Protein AF-A0A972TJ44-F1 (afdb_monomer)

Mean predicted aligned error: 7.17 Å

Solvent-accessible surface area (backbone atoms only — not comparable to full-atom values): 4688 Å² total; per-residue (Å²): 140,91,85,86,67,69,68,68,52,52,57,49,36,54,50,49,41,50,53,42,56,63,47,49,56,60,50,50,52,53,49,48,54,47,47,41,53,74,68,30,70,94,44,88,73,55,72,69,55,48,54,51,45,54,54,48,48,54,50,52,52,51,50,55,48,50,45,53,51,53,43,47,56,50,52,50,71,70,65,81,112

Nearest PDB structures (foldseek):
  7zch-assembly1_A  TM=8.212E-01  e=3.480E+00  Homo sapiens
  4afl-assembly2_B  TM=7.517E-01  e=4.492E+00  Ho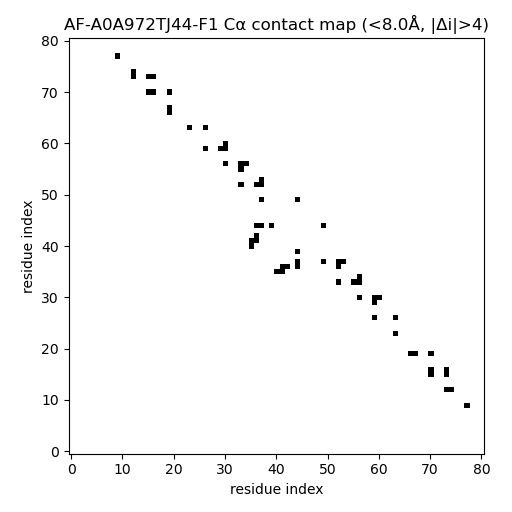mo sapiens
  5f4y-assembly1_A  TM=8.060E-01  e=8.504E+00  Homo sapiens
  5mto-assembly1_A  TM=5.470E-01  e=4.788E+00  Homo sapiens

Structure (mmCIF, N/CA/C/O backbone):
data_AF-A0A972TJ44-F1
#
_entry.id   AF-A0A972TJ44-F1
#
loop_
_atom_site.group_PDB
_atom_site.id
_atom_site.type_symbol
_atom_site.label_atom_id
_atom_site.label_alt_id
_atom_site.label_comp_id
_atom_site.label_asym_id
_atom_site.label_entity_id
_atom_site.label_seq_id
_atom_site.pdbx_PDB_ins_code
_atom_site.Cartn_x
_atom_site.Cartn_y
_atom_site.Cartn_z
_atom_site.occupancy
_atom_site.B_iso_or_equiv
_atom_site.auth_seq_id
_atom_site.auth_comp_id
_atom_site.auth_asym_id
_atom_site.auth_atom_id
_atom_site.pdbx_PDB_model_num
ATOM 1 N N . MET A 1 1 ? 32.778 -3.983 -35.803 1.00 45.78 1 MET A N 1
ATOM 2 C CA . MET A 1 1 ? 32.391 -4.933 -34.737 1.00 45.78 1 MET A CA 1
ATOM 3 C C . MET A 1 1 ? 31.388 -4.233 -33.835 1.00 45.78 1 MET A C 1
ATOM 5 O O . MET A 1 1 ? 31.813 -3.389 -33.070 1.00 45.78 1 MET A O 1
ATOM 9 N N . GLU A 1 2 ? 30.084 -4.516 -33.928 1.00 49.19 2 GLU A N 1
ATOM 10 C CA . GLU A 1 2 ? 29.110 -3.934 -32.981 1.00 49.19 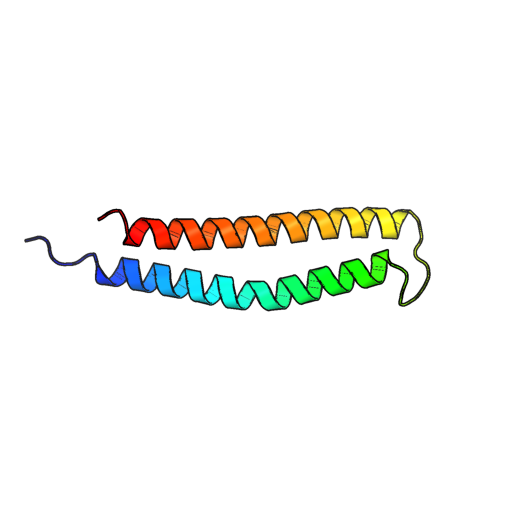2 GLU A CA 1
ATOM 11 C C . GLU A 1 2 ? 27.832 -4.786 -32.868 1.00 49.19 2 GLU A C 1
ATOM 13 O O . GLU A 1 2 ? 26.721 -4.388 -33.200 1.00 49.19 2 GLU A O 1
ATOM 18 N N . LYS A 1 3 ? 27.986 -6.039 -32.435 1.00 49.06 3 LYS A N 1
ATOM 19 C CA . LYS A 1 3 ? 26.850 -6.919 -32.124 1.00 49.06 3 LYS A CA 1
ATOM 20 C C . LYS A 1 3 ? 27.107 -7.623 -30.800 1.00 49.06 3 LYS A C 1
ATOM 22 O O . LYS A 1 3 ? 27.480 -8.789 -30.821 1.00 49.06 3 LYS A O 1
ATOM 27 N N . LYS A 1 4 ? 26.961 -6.943 -29.651 1.00 48.00 4 LYS A N 1
ATOM 28 C CA . LYS A 1 4 ? 26.998 -7.659 -28.355 1.00 48.00 4 LYS A CA 1
ATOM 29 C C . LYS A 1 4 ? 26.279 -7.060 -27.135 1.00 48.00 4 LYS A C 1
ATOM 31 O O . LYS A 1 4 ? 26.343 -7.696 -26.096 1.00 48.00 4 LYS A O 1
ATOM 36 N N . ASN A 1 5 ? 25.502 -5.972 -27.245 1.00 51.72 5 ASN A N 1
ATOM 37 C CA . ASN A 1 5 ? 24.810 -5.396 -26.068 1.00 51.72 5 ASN A CA 1
ATOM 38 C C . ASN A 1 5 ? 23.264 -5.434 -26.077 1.00 51.72 5 ASN A C 1
ATOM 40 O O . ASN A 1 5 ? 22.658 -5.061 -25.081 1.00 51.72 5 ASN A O 1
ATOM 44 N N . LYS A 1 6 ? 22.593 -5.947 -27.126 1.00 54.88 6 LYS A N 1
ATOM 45 C CA . LYS A 1 6 ? 21.106 -5.954 -27.191 1.00 54.88 6 LYS A CA 1
ATOM 46 C C . LYS A 1 6 ? 20.417 -7.046 -26.348 1.00 54.88 6 LYS A C 1
ATOM 48 O O . LYS A 1 6 ? 19.336 -6.816 -25.825 1.00 54.88 6 LYS A O 1
ATOM 53 N N . LYS A 1 7 ? 21.029 -8.229 -26.191 1.00 59.97 7 LYS A N 1
ATOM 54 C CA . LYS A 1 7 ? 20.477 -9.326 -25.364 1.00 59.97 7 LYS A CA 1
ATOM 55 C C . LYS A 1 7 ? 20.405 -9.005 -23.858 1.00 59.97 7 LYS A C 1
ATOM 57 O O . LYS A 1 7 ? 19.355 -9.255 -23.278 1.00 59.97 7 LYS A O 1
ATOM 62 N N . PRO A 1 8 ? 21.455 -8.459 -23.210 1.00 63.06 8 PRO A N 1
ATOM 63 C CA . PRO A 1 8 ? 21.407 -8.204 -21.768 1.00 63.06 8 PRO A CA 1
ATOM 64 C C . PRO A 1 8 ? 20.447 -7.072 -21.375 1.00 63.06 8 PRO A C 1
ATOM 66 O O . PRO A 1 8 ? 19.929 -7.097 -20.266 1.00 63.06 8 PRO A O 1
ATOM 69 N N . GLN A 1 9 ? 20.194 -6.098 -22.259 1.00 67.19 9 GLN A N 1
ATOM 70 C CA . GLN A 1 9 ? 19.236 -5.014 -22.001 1.00 67.19 9 GLN A CA 1
ATOM 71 C C . GLN A 1 9 ? 17.788 -5.516 -21.975 1.00 67.19 9 GLN A C 1
ATOM 73 O O . GLN A 1 9 ? 17.084 -5.249 -21.007 1.00 67.19 9 GLN A O 1
ATOM 78 N N . ARG A 1 10 ? 17.387 -6.334 -22.956 1.00 69.12 10 ARG A N 1
ATOM 79 C CA . ARG A 1 10 ? 16.043 -6.938 -22.990 1.00 69.12 10 ARG A CA 1
ATOM 80 C C . ARG A 1 10 ? 15.770 -7.845 -21.794 1.00 69.12 10 ARG A C 1
ATOM 82 O O . ARG A 1 10 ? 14.754 -7.694 -21.139 1.00 69.12 10 ARG A O 1
ATOM 89 N N . LEU A 1 11 ? 16.733 -8.697 -21.426 1.00 69.00 11 LEU A N 1
ATOM 90 C CA . LEU A 1 11 ? 16.604 -9.557 -20.240 1.00 69.00 11 LEU A CA 1
ATOM 91 C C . LEU A 1 11 ? 16.421 -8.756 -18.940 1.00 69.00 11 LEU A C 1
ATOM 93 O O . LEU A 1 11 ? 15.715 -9.201 -18.040 1.00 69.00 11 LEU A O 1
ATOM 97 N N . LYS A 1 12 ? 17.048 -7.576 -18.827 1.00 74.50 12 LYS A N 1
ATOM 98 C CA . LYS A 1 12 ? 16.830 -6.671 -17.690 1.00 74.50 12 LYS A CA 1
ATOM 99 C C . LYS A 1 12 ? 15.439 -6.033 -17.726 1.00 74.50 12 LYS A C 1
ATOM 101 O O . LYS A 1 12 ? 14.813 -5.954 -16.675 1.00 74.50 12 LYS A O 1
ATOM 106 N N . SER A 1 13 ? 14.970 -5.608 -18.899 1.00 81.00 13 SER A N 1
ATOM 107 C CA . SER A 1 13 ? 13.625 -5.042 -19.091 1.00 81.00 13 SER A CA 1
ATOM 108 C C . SER A 1 13 ? 12.534 -6.053 -18.718 1.00 81.00 13 SER A C 1
ATOM 110 O O . SER A 1 13 ? 11.676 -5.763 -17.884 1.00 81.00 13 SER A O 1
ATOM 112 N N . ASP A 1 14 ? 12.651 -7.289 -19.211 1.00 81.06 14 ASP A N 1
ATOM 113 C CA . ASP A 1 14 ? 11.716 -8.383 -18.922 1.00 81.06 14 ASP A CA 1
ATOM 114 C C . ASP A 1 14 ? 11.689 -8.737 -17.426 1.00 81.06 14 ASP A C 1
ATOM 116 O O . ASP A 1 14 ? 10.621 -8.941 -16.841 1.00 81.06 14 ASP A O 1
ATOM 120 N N . LEU A 1 15 ? 12.860 -8.759 -16.775 1.00 83.12 15 LEU A N 1
ATOM 121 C CA . LEU A 1 15 ? 12.967 -8.984 -15.332 1.00 83.12 15 LEU A CA 1
ATOM 122 C C . LEU A 1 15 ? 12.284 -7.864 -14.537 1.00 83.12 15 LEU A C 1
ATOM 124 O O . LEU A 1 15 ? 11.514 -8.143 -13.620 1.00 83.12 15 LEU A O 1
ATOM 128 N N . ILE A 1 16 ? 12.540 -6.601 -14.892 1.00 86.69 16 ILE A N 1
ATOM 129 C CA . ILE A 1 16 ? 11.928 -5.440 -14.232 1.00 86.69 16 ILE A CA 1
ATOM 130 C C . ILE A 1 16 ? 10.410 -5.448 -14.417 1.00 86.69 16 ILE A C 1
ATOM 132 O O . ILE A 1 16 ? 9.675 -5.193 -13.459 1.00 86.69 16 ILE A O 1
ATOM 136 N N . SER A 1 17 ? 9.930 -5.767 -15.619 1.00 86.00 17 SER A N 1
ATOM 137 C CA . SER A 1 17 ? 8.502 -5.880 -15.901 1.00 86.00 17 SER A CA 1
ATOM 138 C C . SER A 1 17 ? 7.869 -6.981 -15.051 1.00 86.00 17 SER A C 1
ATOM 140 O O . SER A 1 17 ? 6.890 -6.714 -14.354 1.00 86.00 17 SER A O 1
ATOM 142 N N . THR A 1 18 ? 8.468 -8.174 -15.019 1.00 89.69 18 THR A N 1
ATOM 143 C CA . THR A 1 18 ? 7.980 -9.314 -14.225 1.00 89.69 18 THR A CA 1
ATOM 144 C C . THR A 1 18 ? 7.882 -8.960 -12.743 1.00 89.69 18 THR A C 1
ATOM 146 O O . THR A 1 18 ? 6.810 -9.081 -12.153 1.00 89.69 18 THR A O 1
ATOM 149 N N . LEU A 1 19 ? 8.955 -8.421 -12.156 1.00 90.44 19 LEU A N 1
ATOM 150 C CA . LEU A 1 19 ? 8.957 -8.005 -10.751 1.00 90.44 19 LEU A CA 1
ATOM 151 C C . LEU A 1 19 ? 7.917 -6.909 -10.481 1.00 90.44 19 LEU A C 1
ATOM 153 O O . LEU A 1 19 ? 7.225 -6.948 -9.468 1.00 90.44 19 LEU A O 1
ATOM 157 N N . SER A 1 20 ? 7.748 -5.953 -11.397 1.00 91.38 20 SER A N 1
ATOM 158 C CA . SER A 1 20 ? 6.728 -4.905 -11.259 1.00 91.38 20 SER A CA 1
ATOM 159 C C . SER A 1 20 ? 5.311 -5.485 -11.248 1.00 91.38 20 SER A C 1
ATOM 161 O O . SER A 1 20 ? 4.472 -5.039 -10.465 1.00 91.38 20 SER A O 1
ATOM 163 N N . HIS A 1 21 ? 5.033 -6.491 -12.082 1.00 90.50 21 HIS A N 1
ATOM 164 C CA . HIS A 1 21 ? 3.751 -7.196 -12.093 1.00 90.50 21 HIS A CA 1
ATOM 165 C C . HIS A 1 21 ? 3.521 -7.991 -10.806 1.00 90.50 21 HIS A C 1
ATOM 167 O O . HIS A 1 21 ? 2.439 -7.901 -10.225 1.00 90.50 21 HIS A O 1
ATOM 173 N N . GLU A 1 22 ? 4.540 -8.701 -10.324 1.00 94.00 22 GLU A N 1
ATOM 174 C CA . GLU A 1 22 ? 4.465 -9.466 -9.078 1.00 94.00 22 GLU A CA 1
ATOM 175 C C . GLU A 1 22 ? 4.306 -8.575 -7.844 1.00 94.00 22 GLU A C 1
ATOM 177 O O . GLU A 1 22 ? 3.672 -8.997 -6.883 1.00 94.00 22 GLU A O 1
ATOM 182 N N . LEU A 1 23 ? 4.805 -7.333 -7.871 1.00 94.19 23 LEU A N 1
ATOM 183 C CA . LEU A 1 23 ? 4.636 -6.358 -6.789 1.00 94.19 23 LEU A CA 1
ATOM 184 C C . LEU A 1 23 ? 3.263 -5.667 -6.792 1.00 94.19 23 LEU A C 1
ATOM 186 O O . LEU A 1 23 ? 2.783 -5.268 -5.730 1.00 94.19 23 LEU A O 1
ATOM 190 N N . ARG A 1 24 ? 2.592 -5.534 -7.946 1.00 89.88 24 ARG A N 1
ATOM 191 C CA . ARG A 1 24 ? 1.263 -4.888 -8.021 1.00 89.88 24 ARG A CA 1
ATOM 192 C C . ARG A 1 24 ? 0.216 -5.613 -7.181 1.00 89.88 24 ARG A C 1
ATOM 194 O O . ARG A 1 24 ? -0.562 -4.960 -6.486 1.00 89.88 24 ARG A O 1
ATOM 201 N N . THR A 1 25 ? 0.199 -6.941 -7.229 1.00 93.88 25 THR A N 1
ATOM 202 C CA . THR A 1 25 ? -0.767 -7.766 -6.490 1.00 93.88 25 THR A CA 1
ATOM 203 C C . THR A 1 25 ? -0.649 -7.603 -4.966 1.00 93.88 25 THR A C 1
ATOM 205 O O . THR A 1 25 ? -1.637 -7.199 -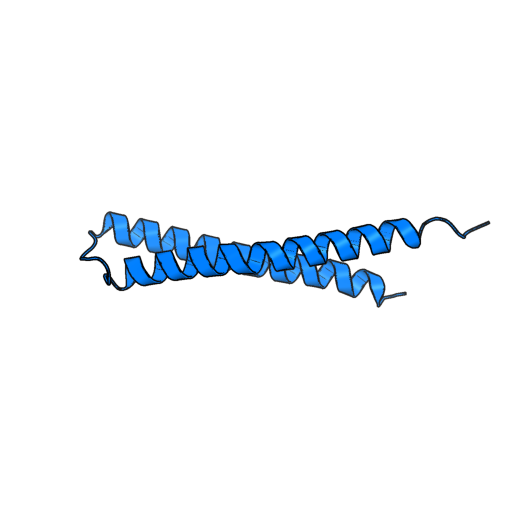4.351 1.00 93.88 25 THR A O 1
ATOM 208 N N . PRO A 1 26 ? 0.514 -7.823 -4.318 1.00 96.25 26 PRO A N 1
ATOM 209 C CA . PRO A 1 26 ? 0.653 -7.641 -2.874 1.00 96.25 26 PRO A CA 1
ATOM 210 C C . PRO A 1 26 ? 0.445 -6.184 -2.442 1.00 96.25 26 PRO A C 1
ATOM 212 O O . PRO A 1 26 ? -0.153 -5.951 -1.395 1.00 96.25 26 PRO A O 1
ATOM 215 N N . LEU A 1 27 ? 0.847 -5.192 -3.247 1.00 95.56 27 LEU A N 1
ATOM 216 C CA . LEU A 1 27 ? 0.560 -3.783 -2.945 1.00 95.56 27 LEU A CA 1
ATOM 217 C C . LEU A 1 27 ? -0.936 -3.461 -3.003 1.00 95.56 27 LEU A C 1
ATOM 219 O O . LEU A 1 27 ? -1.418 -2.674 -2.190 1.00 95.56 27 LEU A O 1
ATOM 223 N N . SER A 1 28 ? -1.674 -4.087 -3.922 1.00 93.31 28 SER A N 1
ATOM 224 C CA . SER A 1 28 ? -3.134 -3.954 -3.988 1.00 93.31 28 SER A CA 1
ATOM 225 C C . SER A 1 28 ? -3.792 -4.530 -2.736 1.00 93.31 28 SER A C 1
ATOM 227 O O . SER A 1 28 ? -4.659 -3.882 -2.159 1.00 93.31 28 SER A O 1
ATOM 229 N N . VAL A 1 29 ? -3.325 -5.689 -2.258 1.00 97.69 29 VAL A N 1
ATOM 230 C CA . VAL A 1 29 ? -3.803 -6.294 -1.001 1.00 97.69 29 VAL A CA 1
ATOM 231 C C . VAL A 1 29 ? -3.507 -5.397 0.205 1.00 97.69 29 VAL A C 1
ATOM 233 O O . VAL A 1 29 ? -4.381 -5.193 1.043 1.00 97.69 29 VAL A O 1
ATOM 236 N N . ILE A 1 30 ? -2.306 -4.816 0.288 1.00 97.94 30 ILE A N 1
ATOM 237 C CA . ILE A 1 30 ? -1.946 -3.868 1.358 1.00 97.94 30 ILE A CA 1
ATOM 238 C C . ILE A 1 30 ? -2.859 -2.640 1.320 1.00 97.94 30 ILE A C 1
ATOM 240 O O . ILE A 1 30 ? -3.378 -2.225 2.356 1.00 97.94 30 ILE A O 1
ATOM 244 N N . LYS A 1 31 ? -3.068 -2.061 0.133 1.00 96.31 31 LYS A N 1
ATOM 245 C CA . LYS A 1 31 ? -3.948 -0.904 -0.050 1.00 96.31 31 LYS A CA 1
ATOM 246 C C . LYS A 1 31 ? -5.377 -1.216 0.386 1.00 96.31 31 LYS A C 1
ATOM 248 O O . LYS A 1 31 ? -5.962 -0.411 1.099 1.00 96.31 31 LYS A O 1
ATOM 253 N N . GLU A 1 32 ? -5.897 -2.378 0.006 1.00 97.62 32 GLU A N 1
ATOM 254 C CA . GLU A 1 32 ? -7.233 -2.823 0.400 1.00 97.62 32 GLU A CA 1
ATOM 255 C C . GLU A 1 32 ? -7.348 -3.000 1.916 1.00 97.62 32 GLU A C 1
ATOM 257 O O . GLU A 1 32 ? -8.280 -2.491 2.529 1.00 97.62 32 GLU A O 1
ATOM 262 N N . GLY A 1 33 ? -6.357 -3.629 2.554 1.00 98.31 33 GLY A N 1
ATOM 263 C CA . GLY A 1 33 ? -6.323 -3.758 4.012 1.00 98.31 33 GLY A CA 1
ATOM 264 C C . GLY A 1 33 ? -6.331 -2.405 4.731 1.00 98.31 33 GLY A C 1
ATOM 265 O O . GLY A 1 33 ? -7.031 -2.241 5.729 1.00 98.31 33 GLY A O 1
ATOM 266 N N . ILE A 1 34 ? -5.603 -1.413 4.208 1.00 98.31 34 ILE A N 1
ATOM 267 C CA . ILE A 1 34 ? -5.625 -0.044 4.743 1.00 98.31 34 ILE A CA 1
ATOM 268 C C . ILE A 1 34 ? -7.002 0.602 4.540 1.00 98.31 34 ILE A C 1
ATOM 270 O O . ILE A 1 34 ? -7.497 1.241 5.466 1.00 98.31 34 ILE A O 1
ATOM 274 N N . SER A 1 35 ? -7.624 0.433 3.367 1.00 97.94 35 SER A N 1
ATOM 275 C CA . SER A 1 35 ? -8.975 0.943 3.095 1.00 97.94 35 SER A CA 1
ATOM 276 C C . SER A 1 35 ? -9.995 0.359 4.070 1.00 97.94 35 SER A C 1
ATOM 278 O O . SER A 1 35 ? -10.695 1.119 4.723 1.00 97.94 35 SER A O 1
ATOM 280 N N . LEU A 1 36 ? -9.998 -0.962 4.278 1.00 98.50 36 LEU A N 1
ATOM 281 C CA . LEU A 1 36 ? -10.901 -1.622 5.229 1.00 98.50 36 LEU A CA 1
ATOM 282 C C . LEU A 1 36 ? -10.749 -1.094 6.662 1.00 98.50 36 LEU A C 1
ATOM 284 O O . LEU A 1 36 ? -11.738 -0.962 7.382 1.00 98.50 36 LEU A O 1
ATOM 288 N N . LEU A 1 37 ? -9.515 -0.797 7.086 1.00 98.50 37 LEU A N 1
ATOM 289 C CA . LEU A 1 37 ? -9.246 -0.203 8.397 1.00 98.50 37 LEU A CA 1
ATOM 290 C C . LEU A 1 37 ? -9.741 1.247 8.484 1.00 98.50 37 LEU A C 1
ATOM 292 O O . LEU A 1 37 ? -10.303 1.630 9.505 1.00 98.50 37 LEU A O 1
ATOM 296 N N . LEU A 1 38 ? -9.543 2.047 7.431 1.00 98.19 38 LEU A N 1
ATOM 297 C CA . LEU A 1 38 ? -10.032 3.431 7.355 1.00 98.19 38 LEU A CA 1
ATOM 298 C C . LEU A 1 38 ? -11.561 3.516 7.293 1.00 98.19 38 LEU A C 1
ATOM 300 O O . LEU A 1 38 ? -12.132 4.458 7.841 1.00 98.19 38 LEU A O 1
ATOM 304 N N . ASP A 1 39 ? -12.194 2.528 6.667 1.00 98.31 39 ASP A N 1
ATOM 305 C CA . ASP A 1 39 ? -13.646 2.368 6.580 1.00 98.31 39 ASP A CA 1
ATOM 306 C C . ASP A 1 39 ? -14.250 1.788 7.874 1.00 98.31 39 ASP A C 1
ATOM 308 O O . ASP A 1 39 ? -15.458 1.575 7.957 1.00 98.31 39 ASP A O 1
ATOM 312 N N . GLU A 1 40 ? -13.418 1.529 8.892 1.00 98.12 40 GLU A N 1
ATOM 313 C CA . GLU A 1 40 ? -13.804 0.992 10.203 1.00 98.12 40 GLU A CA 1
ATOM 314 C C . GLU A 1 40 ? -14.568 -0.346 10.132 1.00 98.12 40 GLU A C 1
ATOM 316 O O . GLU A 1 40 ? -15.273 -0.721 11.072 1.00 98.12 40 GLU A O 1
ATOM 321 N N . VAL A 1 41 ? -14.395 -1.112 9.045 1.00 98.12 41 VAL A N 1
ATOM 322 C CA . VAL A 1 41 ? -15.050 -2.415 8.819 1.00 98.12 41 VAL A CA 1
ATOM 323 C C . VAL A 1 41 ? -14.775 -3.422 9.947 1.00 98.12 41 VAL A C 1
ATOM 325 O O . VAL A 1 41 ? -15.730 -4.017 10.449 1.00 98.12 41 VAL A O 1
ATOM 328 N N . PRO A 1 42 ? -13.519 -3.643 10.391 1.00 97.00 42 PRO A N 1
ATOM 329 C CA . PRO A 1 42 ? -13.249 -4.542 11.515 1.00 97.00 42 PRO A CA 1
ATOM 330 C C . PRO A 1 42 ? -13.583 -3.919 12.882 1.00 97.00 42 PRO A C 1
ATOM 332 O O . PRO A 1 42 ? -13.580 -4.627 13.890 1.00 97.00 42 PRO A O 1
ATOM 335 N N . GLY A 1 43 ? -13.845 -2.611 12.938 1.00 98.06 43 GLY A N 1
ATOM 336 C CA . GLY A 1 43 ? -14.120 -1.865 14.159 1.00 98.06 43 GLY A CA 1
ATOM 337 C C . GLY A 1 43 ? -13.622 -0.420 14.099 1.00 98.06 43 GLY A C 1
ATOM 338 O O . GLY A 1 43 ? -12.854 -0.039 13.217 1.00 98.06 43 GLY A O 1
ATOM 339 N N . LYS A 1 44 ? -14.051 0.378 15.083 1.00 98.31 44 LYS A N 1
ATOM 340 C CA . LYS A 1 44 ? -13.682 1.796 15.199 1.00 98.31 44 LYS A CA 1
ATOM 341 C C . LYS A 1 44 ? -12.187 1.978 15.436 1.00 98.31 44 LYS A C 1
ATOM 343 O O . LYS A 1 44 ? -11.590 1.234 16.217 1.00 98.31 44 LYS A O 1
ATOM 348 N N . ILE A 1 45 ? -11.629 3.036 14.858 1.00 98.31 45 ILE A N 1
ATOM 349 C CA . ILE A 1 45 ? -10.247 3.459 15.089 1.00 98.31 45 ILE A CA 1
ATOM 350 C C . ILE A 1 45 ? -10.215 4.822 15.786 1.00 98.31 45 ILE A C 1
ATOM 352 O O . ILE A 1 45 ? -11.143 5.623 15.694 1.00 98.31 45 ILE A O 1
ATOM 356 N N . ASN A 1 46 ? -9.144 5.099 16.523 1.00 98.56 46 ASN A N 1
ATOM 357 C CA . ASN A 1 46 ? -8.932 6.414 17.121 1.00 98.56 46 ASN A CA 1
ATOM 358 C C . ASN A 1 46 ? -8.291 7.398 16.118 1.00 98.56 46 ASN A C 1
ATOM 360 O O . ASN A 1 46 ? -7.856 7.023 15.026 1.00 98.56 46 ASN A O 1
ATOM 364 N N . GLY A 1 47 ? -8.226 8.680 16.493 1.00 98.38 47 GLY A N 1
ATOM 365 C CA . GLY A 1 47 ? -7.698 9.736 15.620 1.00 98.38 47 GLY A CA 1
ATOM 366 C C . GLY A 1 47 ? -6.238 9.526 15.199 1.00 98.38 47 GLY A C 1
ATOM 367 O O . GLY A 1 47 ? -5.895 9.764 14.040 1.00 98.38 47 GLY A O 1
ATOM 368 N N . ASP A 1 48 ? -5.393 9.023 16.101 1.00 98.50 48 ASP A N 1
ATOM 369 C CA . ASP A 1 48 ? -3.979 8.762 15.810 1.00 98.50 48 ASP A CA 1
ATOM 370 C C . ASP A 1 48 ? -3.817 7.604 14.817 1.00 98.50 48 ASP A C 1
ATOM 372 O O . ASP A 1 48 ? -3.055 7.706 13.854 1.00 98.50 48 ASP A O 1
ATOM 376 N N . GLN A 1 49 ? -4.589 6.529 14.997 1.00 98.69 49 GLN A N 1
ATOM 377 C CA . GLN A 1 49 ? -4.646 5.396 14.073 1.00 98.69 49 GLN A CA 1
ATOM 378 C C . GLN A 1 49 ? -5.104 5.842 12.685 1.00 98.69 49 GLN A C 1
ATOM 380 O O . GLN A 1 49 ? -4.463 5.490 11.695 1.00 98.69 49 GLN A O 1
ATOM 385 N N . LYS A 1 50 ? -6.156 6.668 12.601 1.00 98.50 50 LYS A N 1
ATOM 386 C CA . LYS A 1 50 ? -6.641 7.211 11.326 1.00 98.50 50 LYS A CA 1
ATOM 387 C C . LYS A 1 50 ? -5.564 8.022 10.610 1.00 98.50 50 LYS A C 1
ATOM 389 O O . LYS A 1 50 ? -5.293 7.775 9.438 1.00 98.50 50 LYS A O 1
ATOM 394 N N . ARG A 1 51 ? -4.885 8.922 11.326 1.00 98.50 51 ARG A N 1
ATOM 395 C CA . ARG A 1 51 ? -3.786 9.728 10.774 1.00 98.50 51 ARG A CA 1
ATOM 396 C C . ARG A 1 51 ? -2.641 8.855 10.246 1.00 98.50 51 ARG A C 1
ATOM 398 O O . ARG A 1 51 ? -2.127 9.116 9.159 1.00 98.50 51 ARG A O 1
ATOM 405 N N . ILE A 1 52 ? -2.247 7.816 10.984 1.00 98.56 52 ILE A N 1
ATOM 406 C CA . ILE A 1 52 ? -1.207 6.867 10.551 1.00 98.56 52 ILE A CA 1
ATOM 407 C C . ILE A 1 52 ? -1.655 6.094 9.305 1.00 98.56 52 ILE A C 1
ATOM 409 O O . ILE A 1 52 ? -0.875 5.939 8.361 1.00 98.56 52 ILE A O 1
ATOM 413 N N . LEU A 1 53 ? -2.904 5.627 9.267 1.00 98.50 53 LEU A N 1
ATOM 414 C CA . LEU A 1 53 ? -3.449 4.889 8.128 1.00 98.50 53 LEU A CA 1
ATOM 415 C C . LEU A 1 53 ? -3.550 5.763 6.873 1.00 98.50 53 LEU A C 1
ATOM 417 O O . LEU A 1 53 ? -3.167 5.309 5.799 1.00 98.50 53 LEU A O 1
ATOM 421 N N . GLU A 1 54 ? -3.959 7.029 6.991 1.00 98.25 54 GLU A N 1
ATOM 422 C CA . GLU A 1 54 ? -3.975 7.987 5.875 1.00 98.25 54 GLU A CA 1
ATOM 423 C C . GLU A 1 54 ? -2.564 8.234 5.317 1.00 98.25 54 GLU A C 1
ATOM 425 O O . GLU A 1 54 ? -2.351 8.211 4.102 1.00 98.25 54 GLU A O 1
ATOM 430 N N . MET A 1 55 ? -1.566 8.403 6.194 1.00 98.38 55 MET A N 1
ATOM 431 C CA . MET A 1 55 ? -0.162 8.514 5.784 1.00 98.38 55 MET A CA 1
ATOM 432 C C . MET A 1 55 ? 0.321 7.246 5.078 1.00 98.38 55 MET A C 1
ATOM 434 O O . MET A 1 55 ? 0.961 7.328 4.027 1.00 98.38 55 MET A O 1
ATOM 438 N N . THR A 1 56 ? 0.005 6.075 5.630 1.00 98.19 56 THR A N 1
ATOM 439 C CA . THR A 1 56 ? 0.371 4.779 5.047 1.00 98.19 56 THR A CA 1
ATOM 440 C C . THR A 1 56 ? -0.270 4.609 3.673 1.00 98.19 56 THR A C 1
ATOM 442 O O . THR A 1 56 ? 0.432 4.299 2.714 1.00 98.19 56 THR A O 1
ATOM 445 N N . LYS A 1 57 ? -1.569 4.907 3.538 1.00 97.50 57 LYS A N 1
ATOM 446 C CA . LYS A 1 57 ? -2.304 4.851 2.269 1.00 97.50 57 LYS A CA 1
ATOM 447 C C . LYS A 1 57 ? -1.644 5.723 1.203 1.00 97.50 57 LYS A C 1
ATOM 449 O O . LYS A 1 57 ? -1.367 5.242 0.108 1.00 97.50 57 LYS A O 1
ATOM 454 N N . ASN A 1 58 ? -1.338 6.976 1.541 1.00 97.56 58 ASN A N 1
ATOM 455 C CA . ASN A 1 58 ? -0.701 7.914 0.617 1.00 97.56 58 ASN A CA 1
ATOM 456 C C . ASN A 1 58 ? 0.687 7.432 0.165 1.00 97.56 58 ASN A C 1
ATOM 458 O O . ASN A 1 58 ? 1.045 7.587 -1.001 1.00 97.56 58 ASN A O 1
ATOM 462 N N . ASN A 1 59 ? 1.477 6.831 1.060 1.00 97.38 59 ASN A N 1
ATOM 463 C CA . ASN A 1 59 ? 2.778 6.266 0.692 1.00 97.38 59 ASN A CA 1
ATOM 464 C C . ASN A 1 59 ? 2.640 5.013 -0.184 1.00 97.38 59 ASN A C 1
ATOM 466 O O . ASN A 1 59 ? 3.369 4.892 -1.168 1.00 97.38 59 ASN A O 1
ATOM 470 N N . THR A 1 60 ? 1.685 4.128 0.110 1.00 96.56 60 THR A N 1
ATOM 471 C CA . THR A 1 60 ? 1.384 2.964 -0.736 1.00 96.56 60 THR A CA 1
ATOM 472 C C . THR A 1 60 ? 0.944 3.397 -2.136 1.00 96.56 60 THR A C 1
ATOM 474 O O . THR A 1 60 ? 1.455 2.871 -3.122 1.00 96.56 60 THR A O 1
ATOM 477 N N . ASP A 1 61 ? 0.070 4.402 -2.244 1.00 95.12 61 ASP A N 1
ATOM 478 C CA . ASP A 1 61 ? -0.381 4.950 -3.531 1.00 95.12 61 ASP A CA 1
ATOM 479 C C . ASP A 1 61 ? 0.796 5.524 -4.344 1.00 95.12 61 ASP A C 1
ATOM 481 O O . ASP A 1 61 ? 0.942 5.231 -5.534 1.00 95.12 61 ASP A O 1
ATOM 485 N N . ARG A 1 62 ? 1.699 6.273 -3.696 1.00 96.19 62 ARG A N 1
ATOM 486 C CA . ARG A 1 62 ? 2.923 6.789 -4.336 1.00 96.19 62 ARG A CA 1
ATOM 487 C C . ARG A 1 62 ? 3.859 5.675 -4.800 1.00 96.19 62 ARG A C 1
ATOM 489 O O . ARG A 1 62 ? 4.453 5.797 -5.868 1.00 96.19 62 ARG A O 1
ATOM 496 N N . LEU A 1 63 ? 3.990 4.598 -4.027 1.00 95.00 63 LEU A N 1
ATOM 497 C CA . LEU A 1 63 ? 4.828 3.455 -4.389 1.00 95.00 63 LEU A CA 1
ATOM 498 C C . LEU A 1 63 ? 4.271 2.708 -5.609 1.00 95.00 63 LEU A C 1
ATOM 500 O O . LEU A 1 63 ? 5.025 2.383 -6.524 1.00 95.00 63 LEU A O 1
ATOM 504 N N . VAL A 1 64 ? 2.955 2.487 -5.660 1.00 92.38 64 VAL A N 1
ATOM 505 C CA . VAL A 1 64 ? 2.287 1.878 -6.823 1.00 92.38 64 VAL A CA 1
ATOM 506 C C . VAL A 1 64 ? 2.512 2.717 -8.081 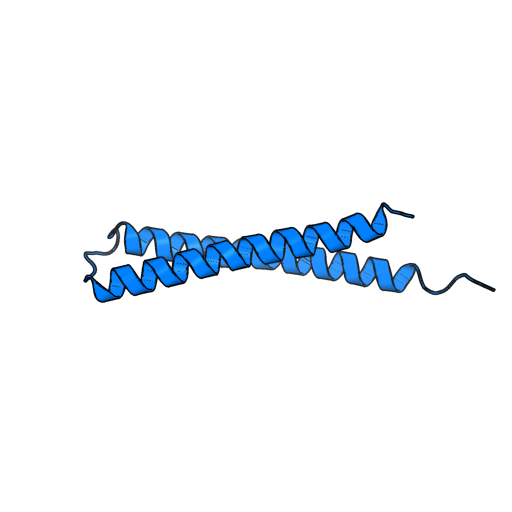1.00 92.38 64 VAL A C 1
ATOM 508 O O . VAL A 1 64 ? 2.822 2.167 -9.143 1.00 92.38 64 VAL A O 1
ATOM 511 N N . GLN A 1 65 ? 2.402 4.043 -7.963 1.00 93.19 65 GLN A N 1
ATOM 512 C CA . GLN A 1 65 ? 2.659 4.953 -9.074 1.00 93.19 65 GLN A CA 1
ATOM 513 C C . GLN A 1 65 ? 4.123 4.879 -9.530 1.00 93.19 65 GLN A C 1
ATOM 515 O O . GLN A 1 65 ? 4.380 4.670 -10.712 1.00 93.19 65 GLN A O 1
ATOM 520 N N . ALA A 1 66 ? 5.077 4.932 -8.596 1.00 92.62 66 ALA A N 1
ATOM 521 C CA . ALA A 1 66 ? 6.503 4.844 -8.906 1.00 92.62 66 ALA A CA 1
ATOM 522 C C . ALA A 1 66 ? 6.877 3.533 -9.621 1.00 92.62 66 ALA A C 1
ATOM 524 O O . ALA A 1 66 ? 7.621 3.559 -10.596 1.00 92.62 66 ALA A O 1
ATOM 525 N N . ILE A 1 67 ? 6.331 2.392 -9.185 1.00 91.25 67 ILE A N 1
ATOM 526 C CA . ILE A 1 67 ? 6.547 1.093 -9.849 1.00 91.25 67 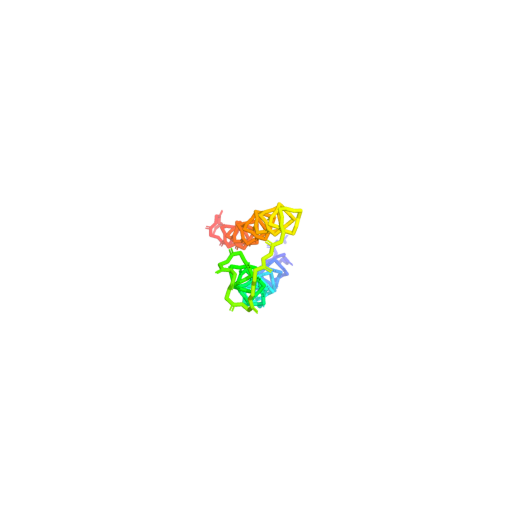ILE A CA 1
ATOM 527 C C . ILE A 1 67 ? 5.928 1.086 -11.249 1.00 91.25 67 ILE A C 1
ATOM 529 O O . ILE A 1 67 ? 6.507 0.545 -12.191 1.00 91.25 67 ILE A O 1
ATOM 533 N N . THR A 1 68 ? 4.751 1.692 -11.403 1.00 89.50 68 THR A N 1
ATOM 534 C CA . THR A 1 68 ? 4.080 1.796 -12.702 1.00 89.50 68 THR A CA 1
ATOM 535 C C . THR A 1 68 ? 4.901 2.628 -13.681 1.00 89.50 68 THR A C 1
ATOM 537 O O . THR A 1 68 ? 5.083 2.205 -14.821 1.00 89.50 68 THR A O 1
ATOM 540 N N . ASP A 1 69 ? 5.433 3.762 -13.237 1.00 90.56 69 ASP A N 1
ATOM 541 C CA . ASP A 1 69 ? 6.241 4.649 -14.073 1.00 90.56 69 ASP A CA 1
ATOM 542 C C .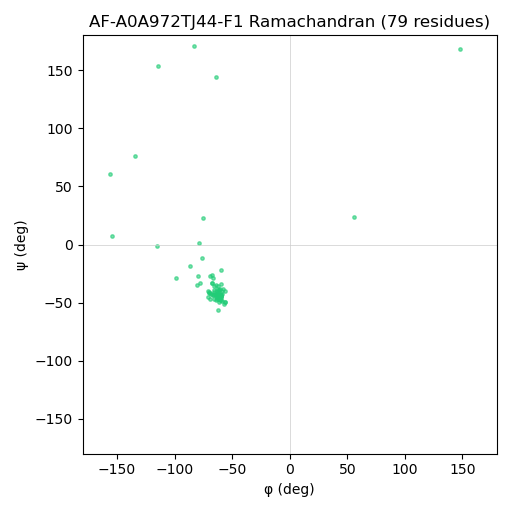 ASP A 1 69 ? 7.611 4.038 -14.385 1.00 90.56 69 ASP A C 1
ATOM 544 O O . ASP A 1 69 ? 8.049 4.070 -15.533 1.00 90.56 69 ASP A O 1
ATOM 548 N N . PHE A 1 70 ? 8.243 3.379 -13.408 1.00 88.44 70 PHE A N 1
ATOM 549 C CA . PHE A 1 70 ? 9.489 2.639 -13.615 1.00 88.44 70 PHE A CA 1
ATOM 550 C C . PHE A 1 70 ? 9.326 1.519 -14.651 1.00 88.44 70 PHE A C 1
ATOM 552 O O . PHE A 1 70 ? 10.129 1.397 -15.574 1.00 88.44 70 PHE A O 1
ATOM 559 N N . SER A 1 71 ? 8.242 0.743 -14.552 1.00 87.19 71 SER A N 1
ATOM 560 C CA . SER A 1 71 ? 7.929 -0.309 -15.522 1.00 87.19 71 SER A CA 1
ATOM 561 C C . SER A 1 71 ? 7.697 0.238 -16.933 1.00 87.19 71 SER A C 1
ATOM 563 O O . SER A 1 71 ? 8.047 -0.451 -17.888 1.00 87.19 71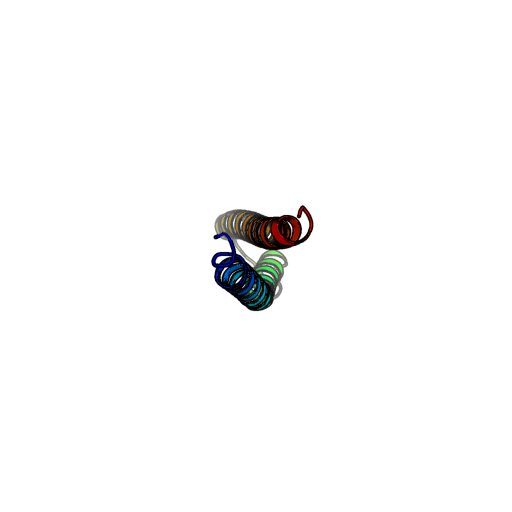 SER A O 1
ATOM 565 N N . LYS A 1 72 ? 7.097 1.427 -17.085 1.00 86.06 72 LYS A N 1
ATOM 566 C CA . LYS A 1 72 ? 6.883 2.063 -18.397 1.00 86.06 72 LYS A CA 1
ATOM 567 C C . LYS A 1 72 ? 8.191 2.567 -19.000 1.00 86.06 72 LYS A C 1
ATOM 569 O O . LYS A 1 72 ? 8.461 2.282 -20.161 1.00 86.06 72 LYS A O 1
ATOM 574 N N . ALA A 1 73 ? 9.024 3.237 -18.202 1.00 84.19 73 ALA A N 1
ATOM 575 C CA . ALA A 1 73 ? 10.314 3.755 -18.654 1.00 84.19 73 ALA A CA 1
ATOM 576 C C . ALA A 1 73 ? 11.208 2.644 -19.236 1.00 84.19 73 ALA A C 1
ATOM 578 O O . ALA A 1 73 ? 11.816 2.821 -20.287 1.00 84.19 73 ALA A O 1
ATOM 579 N N . CYS A 1 74 ? 11.220 1.459 -18.614 1.00 79.94 74 CYS A N 1
ATOM 580 C CA . CYS A 1 74 ? 11.968 0.314 -19.140 1.00 79.94 74 CYS A CA 1
ATOM 581 C C . CYS A 1 74 ? 11.413 -0.247 -20.464 1.00 79.94 74 CYS A C 1
ATOM 583 O O . CYS A 1 74 ? 12.178 -0.824 -21.231 1.00 79.94 74 CYS A O 1
ATOM 585 N N . GLN A 1 75 ? 10.116 -0.081 -20.749 1.00 71.88 75 GLN A N 1
ATOM 586 C CA . GLN A 1 75 ? 9.500 -0.517 -22.011 1.00 71.88 75 GLN A CA 1
ATOM 587 C C . GLN A 1 75 ? 9.740 0.481 -23.153 1.00 71.88 75 GLN A C 1
ATOM 589 O O . GLN A 1 75 ? 9.915 0.074 -24.300 1.00 71.88 75 GLN A O 1
ATOM 594 N N . GLU A 1 76 ? 9.770 1.783 -22.860 1.00 65.19 76 GLU A N 1
ATOM 595 C CA . GLU A 1 76 ? 10.019 2.836 -23.858 1.00 65.19 76 GLU A CA 1
ATOM 596 C C . GLU A 1 76 ? 11.461 2.799 -24.400 1.00 65.19 76 GLU A C 1
ATOM 598 O O . GLU A 1 76 ? 11.677 3.013 -25.598 1.00 65.19 76 GLU A O 1
ATOM 603 N N . ASP A 1 77 ? 12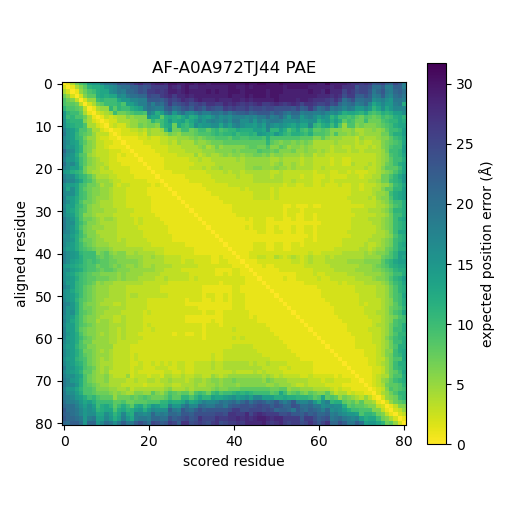.432 2.407 -23.566 1.00 58.53 77 ASP A N 1
ATOM 604 C CA . ASP A 1 77 ? 13.827 2.163 -23.969 1.00 58.53 77 ASP A CA 1
ATOM 605 C C . ASP A 1 77 ? 13.976 1.060 -25.044 1.00 58.53 77 ASP A C 1
ATOM 607 O O . ASP A 1 77 ? 14.972 1.037 -25.779 1.00 58.53 77 ASP A O 1
ATOM 611 N N . ASP A 1 78 ? 12.997 0.154 -25.173 1.00 52.81 78 ASP A N 1
ATOM 612 C CA . ASP A 1 78 ? 12.971 -0.898 -26.198 1.00 52.81 78 ASP A CA 1
ATOM 613 C C . ASP A 1 78 ? 12.347 -0.438 -27.536 1.00 52.81 78 ASP A C 1
ATOM 615 O O . ASP A 1 78 ? 12.594 -1.082 -28.561 1.00 52.81 78 ASP A O 1
ATOM 619 N N . ILE A 1 79 ? 11.580 0.666 -27.552 1.00 50.75 79 ILE A N 1
ATOM 620 C CA . ILE A 1 79 ? 10.856 1.188 -28.735 1.00 50.75 79 ILE A CA 1
ATOM 621 C C . ILE A 1 79 ? 11.619 2.338 -29.416 1.00 50.75 79 ILE A C 1
ATOM 623 O O . ILE A 1 79 ? 11.529 2.503 -30.631 1.00 50.75 79 ILE A O 1
ATOM 627 N N . ALA A 1 80 ? 12.415 3.113 -28.674 1.00 51.22 80 ALA A N 1
ATOM 628 C CA . ALA A 1 80 ? 13.154 4.270 -29.196 1.00 51.22 80 ALA A CA 1
ATOM 629 C C . ALA A 1 80 ? 14.409 3.925 -30.046 1.00 51.22 80 ALA A C 1
ATOM 631 O O . ALA A 1 80 ? 15.317 4.752 -30.166 1.00 51.22 80 ALA A O 1
ATOM 632 N N . LYS A 1 81 ? 14.493 2.721 -30.636 1.00 42.03 81 LYS A N 1
ATOM 633 C CA . LYS A 1 81 ? 15.619 2.267 -31.478 1.00 42.03 81 LYS A CA 1
ATOM 634 C C . LYS A 1 81 ? 15.200 1.592 -32.774 1.00 42.03 81 LYS A C 1
ATOM 636 O O . LYS A 1 81 ? 14.384 0.650 -32.710 1.00 42.03 81 LYS A O 1
#

Foldseek 3Di:
DDPDDPVVLVVVLVVLLVVLVVVLVVLVVVLVVLVCVLVQVVHDDDPVSNVVSVVVNVVSVVVNVVSVVVNVVSVVVVVPD

Sequence (81 aa):
MEKKNKKPQRLKSDLISTLSHELRTPLSVIKEGISLLLDEVPGKINGDQKRILEMTKNNTDRLVQAITDFSKACQEDDIAK

Secondary structure (DSSP, 8-state):
---SSHHHHHHHHHHHHHHHHHHHHHHHHHHHHHHH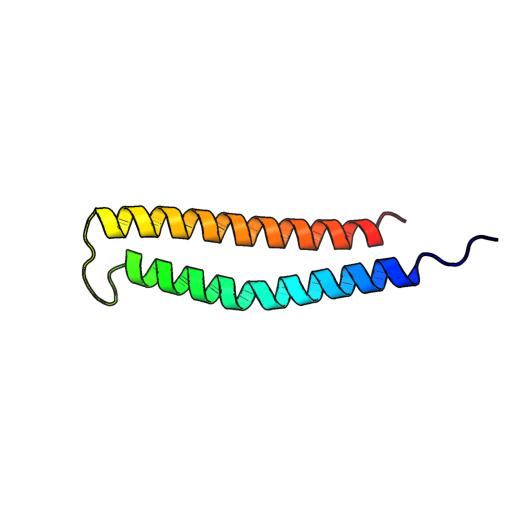HHTTTTS---HHHHHHHHHHHHHHHHHHHHHHHHHHHHHHTTT--

Radius of gyration: 18.8 Å; Cα contacts (8 Å, |Δi|>4): 33; chains: 1; bounding box: 47×19×52 Å

pLDDT: mean 85.56, std 16.78, range [42.03, 98.69]